Protein AF-A0A957EBL6-F1 (afdb_monomer)

Solvent-accessible surface area (backbone atoms only — not comparable to full-atom values): 10676 Å² total; per-residue (Å²): 132,81,82,76,61,68,64,41,29,32,45,30,58,53,43,54,46,63,52,65,45,58,45,56,48,36,29,73,87,76,75,21,62,24,62,54,92,53,42,40,83,72,55,96,65,28,25,26,40,27,55,9,86,58,98,74,15,38,32,70,51,58,42,74,46,73,69,55,49,26,48,59,79,47,67,94,32,53,53,67,68,71,70,70,54,64,57,46,23,76,84,74,42,86,28,72,67,38,36,51,23,24,50,76,69,76,38,79,64,77,49,77,60,73,76,48,57,74,73,57,44,51,54,54,52,54,68,69,59,51,72,70,60,67,56,59,77,70,71,82,77,86,88,87,81,83,86,75,89,79,83,86,87,85,84,88,84,93,85,90,84,82,83,88,80,89,80,92,81,136

Radius of gyration: 30.58 Å; Cα contacts (8 Å, |Δi|>4): 199; chains: 1; bounding box: 87×38×72 Å

Sequence (170 aa):
MSAEHVCLRCGACCAYYRVSFYWAEADPAVTGTVPLSLTEKLNEFRRVMAGTNGKSPRCVALKGQIGSCVHCTIYEERPSPCREFRVAWEDGLPSPECDKARLAWGLPVLQPYALLPPEQIIEHRLEQVDPVQNLKTRRSQPDDVSIGMVDEPEQSPAEENDAGESAAYS

Structure (mmCIF, N/CA/C/O backbone):
data_AF-A0A957EBL6-F1
#
_entry.id   AF-A0A957EBL6-F1
#
loop_
_atom_site.group_PDB
_atom_site.id
_atom_site.type_symbol
_atom_site.label_atom_id
_atom_site.label_alt_id
_atom_site.label_comp_id
_atom_site.label_asym_id
_atom_site.label_entity_id
_atom_site.label_seq_id
_atom_site.pdbx_PDB_ins_code
_atom_site.Cartn_x
_atom_site.Cartn_y
_atom_site.Cartn_z
_atom_site.occupancy
_atom_site.B_iso_or_equiv
_atom_site.auth_seq_id
_atom_site.auth_comp_id
_atom_site.auth_asym_id
_atom_site.auth_atom_id
_atom_site.pdbx_PDB_model_num
ATOM 1 N N . MET A 1 1 ? 0.011 -20.258 20.291 1.00 38.75 1 MET A N 1
ATOM 2 C CA . MET A 1 1 ? -0.639 -19.890 19.016 1.00 38.75 1 MET A CA 1
ATOM 3 C C . MET A 1 1 ? -0.349 -18.420 18.808 1.00 38.75 1 MET A C 1
ATOM 5 O O . MET A 1 1 ? -0.774 -17.625 19.632 1.00 38.75 1 MET A O 1
ATOM 9 N N . SER A 1 2 ? 0.479 -18.082 17.823 1.00 47.84 2 SER A N 1
ATOM 10 C CA . SER A 1 2 ? 0.845 -16.698 17.509 1.00 47.84 2 SER A CA 1
ATOM 11 C C . SER A 1 2 ? -0.424 -15.920 17.168 1.00 47.84 2 SER A C 1
ATOM 13 O O . SER A 1 2 ? -1.227 -16.403 16.370 1.00 47.84 2 SER A O 1
ATOM 15 N N . ALA A 1 3 ? -0.628 -14.753 17.779 1.00 61.22 3 ALA A N 1
ATOM 16 C CA . ALA A 1 3 ? -1.708 -13.861 17.383 1.00 61.22 3 ALA A CA 1
ATOM 17 C C . ALA A 1 3 ? -1.515 -13.502 15.901 1.00 61.22 3 ALA A C 1
ATOM 19 O O . ALA A 1 3 ? -0.468 -12.988 15.507 1.00 61.22 3 ALA A O 1
ATOM 20 N N . GLU A 1 4 ? -2.487 -13.854 15.062 1.00 71.31 4 GLU A N 1
ATOM 21 C CA . GLU A 1 4 ? -2.449 -13.543 13.637 1.00 71.31 4 GLU A CA 1
ATOM 22 C C . GLU A 1 4 ? -2.417 -12.018 13.453 1.00 71.31 4 GLU A C 1
ATOM 24 O O . GLU A 1 4 ? -3.222 -11.295 14.045 1.00 71.31 4 GLU A O 1
ATOM 29 N N . HIS A 1 5 ? -1.470 -11.519 12.654 1.00 82.12 5 HIS A N 1
ATOM 30 C CA . HIS A 1 5 ? -1.268 -10.084 12.484 1.00 82.12 5 HIS A CA 1
ATOM 31 C C . HIS A 1 5 ? -2.533 -9.411 11.927 1.00 82.12 5 HIS A C 1
ATOM 33 O O . HIS A 1 5 ? -3.117 -9.879 10.948 1.00 82.12 5 HIS A O 1
ATOM 39 N N . VAL A 1 6 ? -2.943 -8.272 12.497 1.00 84.62 6 VAL A N 1
ATOM 40 C CA . VAL A 1 6 ? -4.237 -7.624 12.199 1.00 84.62 6 VAL A CA 1
ATOM 41 C C . VAL A 1 6 ? -4.463 -7.329 10.712 1.00 84.62 6 VAL A C 1
ATOM 43 O O . VAL A 1 6 ? -5.600 -7.309 10.230 1.00 84.62 6 VAL A O 1
ATOM 46 N N . CYS A 1 7 ? -3.384 -7.106 9.958 1.00 87.44 7 CYS A N 1
ATOM 47 C CA . CYS A 1 7 ? -3.463 -6.824 8.529 1.00 87.44 7 CYS A CA 1
ATOM 48 C C . CYS A 1 7 ? -3.971 -8.015 7.710 1.00 87.44 7 CYS A C 1
ATOM 50 O O . CYS A 1 7 ? -4.562 -7.782 6.656 1.00 87.44 7 CYS A O 1
ATOM 52 N N . LEU A 1 8 ? -3.834 -9.247 8.213 1.00 90.25 8 LEU A N 1
ATOM 53 C CA . LEU A 1 8 ? -4.381 -10.462 7.596 1.00 90.25 8 LEU A CA 1
ATOM 54 C C . LEU A 1 8 ? -5.912 -10.536 7.698 1.00 90.25 8 LEU A C 1
ATOM 56 O O . LEU A 1 8 ? -6.547 -11.371 7.060 1.00 90.25 8 LEU A O 1
ATOM 60 N N . ARG A 1 9 ? -6.530 -9.614 8.446 1.00 90.44 9 ARG A N 1
ATOM 61 C CA . ARG A 1 9 ? -7.985 -9.526 8.608 1.00 90.44 9 ARG A CA 1
ATOM 62 C C . ARG A 1 9 ? -8.597 -8.213 8.119 1.00 90.44 9 ARG A C 1
ATOM 64 O O . ARG A 1 9 ? -9.815 -8.082 8.109 1.00 90.44 9 ARG A O 1
ATOM 71 N N . CYS A 1 10 ? -7.793 -7.223 7.710 1.00 94.06 10 CYS A N 1
ATOM 72 C CA . CYS A 1 10 ? -8.311 -5.904 7.319 1.00 94.06 10 CYS A CA 1
ATOM 73 C C . CYS A 1 10 ? -8.238 -5.631 5.810 1.00 94.06 10 CYS A C 1
ATOM 75 O O . CYS A 1 10 ? -9.266 -5.349 5.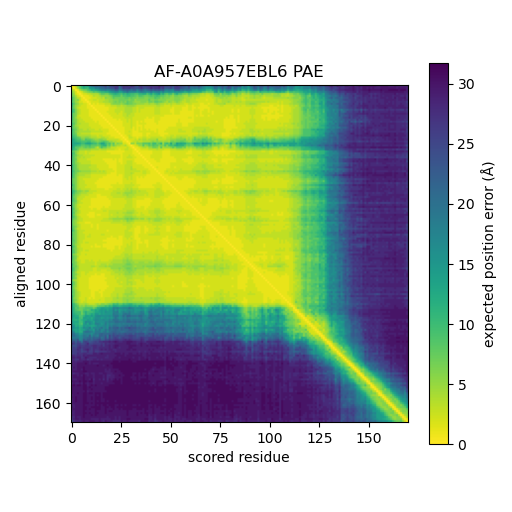207 1.00 94.06 10 CYS A O 1
ATOM 77 N N . GLY A 1 11 ? -7.057 -5.696 5.186 1.00 94.56 11 GLY A N 1
ATOM 78 C CA . GLY A 1 11 ? -6.848 -5.382 3.763 1.00 94.56 11 GLY A CA 1
ATOM 79 C C . GLY A 1 11 ? -7.101 -3.928 3.342 1.00 94.56 11 GLY A C 1
ATOM 80 O O . GLY A 1 11 ? -7.039 -3.630 2.151 1.00 94.56 11 GLY A O 1
ATOM 81 N N . ALA A 1 12 ? -7.372 -3.020 4.284 1.00 97.06 12 ALA A N 1
ATOM 82 C CA . ALA A 1 12 ? -7.880 -1.681 3.988 1.00 97.06 12 ALA A CA 1
ATOM 83 C C . ALA A 1 12 ? -6.896 -0.806 3.195 1.00 97.06 12 ALA A C 1
ATOM 85 O O . ALA A 1 12 ? -7.273 -0.215 2.188 1.00 97.06 12 ALA A O 1
ATOM 86 N N . CYS A 1 13 ? -5.618 -0.757 3.592 1.00 96.69 13 CYS A N 1
ATOM 87 C CA . CYS A 1 13 ? -4.610 0.062 2.906 1.00 96.69 13 CYS A CA 1
ATOM 88 C C . CYS A 1 13 ? -4.412 -0.367 1.441 1.00 96.69 13 CYS A C 1
ATOM 90 O O . CYS A 1 13 ? -4.343 0.482 0.552 1.00 96.69 13 CYS A O 1
ATOM 92 N N . CYS A 1 14 ? -4.431 -1.680 1.178 1.00 96.62 14 CYS A N 1
ATOM 93 C CA . CYS A 1 14 ? -4.318 -2.272 -0.159 1.00 96.62 14 CYS A CA 1
ATOM 94 C C . CYS A 1 14 ? -5.503 -1.937 -1.080 1.00 96.62 14 CYS A C 1
ATOM 96 O O . CYS A 1 14 ? -5.399 -2.111 -2.295 1.00 96.62 14 CYS A O 1
ATOM 98 N N . ALA A 1 15 ? -6.621 -1.483 -0.515 1.00 97.38 15 ALA A N 1
ATOM 99 C CA . ALA A 1 15 ? -7.832 -1.124 -1.240 1.00 97.38 15 ALA A CA 1
ATOM 100 C C . ALA A 1 15 ? -8.232 0.349 -1.054 1.00 97.38 15 ALA A C 1
ATOM 102 O O . ALA A 1 15 ? -9.372 0.735 -1.290 1.00 97.38 15 ALA A O 1
ATOM 103 N N . TYR A 1 16 ? -7.307 1.180 -0.579 1.00 98.12 16 TYR A N 1
ATOM 104 C CA . TYR A 1 16 ? -7.574 2.593 -0.327 1.00 98.12 16 TYR A CA 1
ATOM 105 C C . TYR A 1 16 ? -6.513 3.505 -0.933 1.00 98.12 16 TYR A C 1
ATOM 107 O O . TYR A 1 16 ? -6.841 4.551 -1.489 1.00 98.12 16 TYR A O 1
ATOM 115 N N . TYR A 1 17 ? -5.243 3.105 -0.873 1.00 97.94 17 TYR A N 1
ATOM 116 C CA . TYR A 1 17 ? -4.145 3.922 -1.373 1.00 97.94 17 TYR A CA 1
ATOM 117 C C . TYR A 1 17 ? -3.686 3.495 -2.765 1.00 97.94 17 TYR A C 1
ATOM 119 O O . TYR A 1 17 ? -3.613 2.308 -3.089 1.00 97.94 17 TYR A O 1
ATOM 127 N N . ARG A 1 18 ? -3.290 4.485 -3.571 1.00 98.19 18 ARG A N 1
ATOM 128 C CA . ARG A 1 18 ? -2.460 4.242 -4.750 1.00 98.19 18 ARG A CA 1
ATOM 129 C C . ARG A 1 18 ? -1.049 3.894 -4.296 1.00 98.19 18 ARG A C 1
ATOM 131 O O . ARG A 1 18 ? -0.387 4.722 -3.672 1.00 98.19 18 ARG A O 1
ATOM 138 N N . VAL A 1 19 ? -0.561 2.720 -4.674 1.00 98.25 19 VAL A N 1
ATOM 139 C CA . VAL A 1 19 ? 0.799 2.288 -4.337 1.00 98.25 19 VAL A CA 1
ATOM 140 C C . VAL A 1 19 ? 1.720 2.680 -5.482 1.00 98.25 19 VAL A C 1
ATOM 142 O O . VAL A 1 19 ? 1.855 1.928 -6.440 1.00 98.25 19 VAL A O 1
ATOM 145 N N . SER A 1 20 ? 2.311 3.875 -5.408 1.00 98.00 20 SER A N 1
ATOM 146 C CA . SER A 1 20 ? 3.296 4.367 -6.382 1.00 98.00 20 SER A CA 1
ATOM 147 C C . SER A 1 20 ? 4.710 4.314 -5.822 1.00 98.00 20 SER A C 1
ATOM 149 O O . SER A 1 20 ? 4.939 4.838 -4.734 1.00 98.00 20 SER A O 1
ATOM 151 N N . PHE A 1 21 ? 5.656 3.782 -6.585 1.00 98.19 21 PHE A N 1
ATOM 152 C CA . PHE A 1 21 ? 7.021 3.510 -6.131 1.00 98.19 21 PHE A CA 1
ATOM 153 C C . PHE A 1 21 ? 8.036 3.714 -7.270 1.00 98.19 21 PHE A C 1
ATOM 155 O O . PHE A 1 21 ? 7.637 3.973 -8.416 1.00 98.19 21 PHE A O 1
ATOM 162 N N . TYR A 1 22 ? 9.337 3.691 -6.964 1.00 97.75 22 TYR A N 1
ATOM 163 C CA . TYR A 1 22 ? 10.373 3.949 -7.970 1.00 97.75 22 TYR A CA 1
ATOM 164 C C . TYR A 1 22 ? 10.461 2.786 -8.961 1.00 97.75 22 TYR A C 1
ATOM 166 O O . TYR A 1 22 ? 10.391 1.623 -8.574 1.00 97.75 22 TYR A O 1
ATOM 174 N N . TRP A 1 23 ? 10.601 3.081 -10.255 1.00 97.19 23 TRP A N 1
ATOM 175 C CA . TRP A 1 23 ? 10.514 2.050 -11.295 1.00 97.19 23 TRP A CA 1
ATOM 176 C C . TRP A 1 23 ? 11.526 0.904 -11.119 1.00 97.19 23 TRP A C 1
ATOM 178 O O . TRP A 1 23 ? 11.187 -0.235 -11.439 1.00 97.19 23 TRP A O 1
ATOM 188 N N . ALA A 1 24 ? 12.715 1.190 -10.573 1.00 96.56 24 ALA A N 1
ATOM 189 C CA . ALA A 1 24 ? 13.778 0.202 -10.401 1.00 96.56 24 ALA A CA 1
ATOM 190 C C . ALA A 1 24 ? 13.461 -0.863 -9.338 1.00 96.56 24 ALA A C 1
ATOM 192 O O . ALA A 1 24 ? 14.035 -1.944 -9.382 1.00 96.56 24 ALA A O 1
ATOM 193 N N . GLU A 1 25 ? 12.513 -0.620 -8.423 1.00 97.44 25 GLU A N 1
ATOM 194 C CA . GLU A 1 25 ? 12.081 -1.646 -7.458 1.00 97.44 25 GLU A CA 1
ATOM 195 C C . GLU A 1 25 ? 11.376 -2.830 -8.134 1.00 97.44 25 GLU A C 1
ATOM 197 O O . GLU A 1 25 ? 11.262 -3.897 -7.534 1.00 97.44 25 GLU A O 1
ATOM 202 N N . ALA A 1 26 ? 10.916 -2.647 -9.375 1.00 96.19 26 ALA A N 1
ATOM 203 C CA . ALA A 1 26 ? 10.365 -3.706 -10.208 1.00 96.19 26 ALA A CA 1
ATOM 204 C C . ALA A 1 26 ? 11.296 -4.111 -11.359 1.00 96.19 26 ALA A C 1
ATOM 206 O O . ALA A 1 26 ? 10.892 -4.927 -12.172 1.00 96.19 26 ALA A O 1
ATOM 207 N N . ASP A 1 27 ? 12.498 -3.541 -11.491 1.00 92.94 27 ASP A N 1
ATOM 208 C CA . ASP A 1 27 ? 13.418 -3.920 -12.568 1.00 92.94 27 ASP A CA 1
ATOM 209 C C . ASP A 1 27 ? 14.340 -5.070 -12.125 1.00 92.94 27 ASP A C 1
ATOM 211 O O . ASP A 1 27 ? 15.222 -4.844 -11.284 1.00 92.94 27 ASP A O 1
ATOM 215 N N . PRO A 1 28 ? 14.206 -6.280 -12.707 1.00 85.62 28 PRO A N 1
ATOM 216 C CA . PRO A 1 28 ? 15.088 -7.400 -12.395 1.00 85.62 28 PRO A CA 1
ATOM 217 C C . PRO A 1 28 ? 16.553 -7.146 -12.772 1.00 85.62 28 PRO A C 1
ATOM 219 O O . PRO A 1 28 ? 17.432 -7.815 -12.236 1.00 85.62 28 PRO A O 1
ATOM 222 N N . ALA A 1 29 ? 16.834 -6.209 -13.689 1.00 88.31 29 ALA A N 1
ATOM 223 C CA . ALA A 1 29 ? 18.198 -5.897 -14.118 1.00 88.31 29 ALA A CA 1
ATOM 224 C C . ALA A 1 29 ? 18.990 -5.070 -13.090 1.00 88.31 29 ALA A C 1
ATOM 226 O O . ALA A 1 29 ? 20.218 -5.053 -13.148 1.00 88.31 29 ALA A O 1
ATOM 227 N N . VAL A 1 30 ? 18.308 -4.388 -12.162 1.00 83.25 30 VAL A N 1
ATOM 228 C CA . VAL A 1 30 ? 18.956 -3.622 -11.089 1.00 83.25 30 VAL A CA 1
ATOM 229 C C . VAL A 1 30 ? 19.087 -4.516 -9.860 1.00 83.25 30 VAL A C 1
ATOM 231 O O . VAL A 1 30 ? 20.145 -5.087 -9.636 1.00 83.25 30 VAL A O 1
ATOM 234 N N . THR A 1 31 ? 18.006 -4.657 -9.098 1.00 85.31 31 THR A N 1
ATOM 235 C CA . THR A 1 31 ? 17.823 -5.566 -7.947 1.00 85.31 31 THR A CA 1
ATOM 236 C C . THR A 1 31 ? 16.346 -5.580 -7.517 1.00 85.31 31 THR A C 1
ATOM 238 O O . THR A 1 31 ? 16.015 -5.937 -6.384 1.00 85.31 31 THR A O 1
ATOM 241 N N . GLY A 1 32 ? 15.438 -5.129 -8.392 1.00 90.50 32 GLY A N 1
ATOM 242 C CA . GLY A 1 32 ? 14.024 -5.004 -8.080 1.00 90.50 32 GLY A CA 1
ATOM 243 C C . GLY A 1 32 ? 13.400 -6.362 -7.779 1.00 90.50 32 GLY A C 1
ATOM 244 O O . GLY A 1 32 ? 13.629 -7.329 -8.501 1.00 90.50 32 GLY A O 1
ATOM 245 N N . THR A 1 33 ? 12.610 -6.430 -6.709 1.00 95.44 33 THR A N 1
ATOM 246 C CA . THR A 1 33 ? 11.908 -7.658 -6.299 1.00 95.44 33 THR A CA 1
ATOM 247 C C . THR A 1 33 ? 10.437 -7.642 -6.688 1.00 95.44 33 THR A C 1
ATOM 249 O O . THR A 1 33 ? 9.818 -8.692 -6.776 1.00 95.44 33 THR A O 1
ATOM 252 N N . VAL A 1 34 ? 9.863 -6.469 -6.966 1.00 97.81 34 VAL A N 1
ATOM 253 C CA . VAL A 1 34 ? 8.435 -6.343 -7.261 1.00 97.81 34 VAL A CA 1
ATOM 254 C C . VAL A 1 34 ? 8.140 -6.938 -8.646 1.00 97.81 34 VAL A C 1
ATOM 256 O O . VAL A 1 34 ? 8.694 -6.458 -9.638 1.00 97.81 34 VAL A O 1
ATOM 259 N N . PRO A 1 35 ? 7.227 -7.918 -8.784 1.00 97.31 35 PRO A N 1
ATOM 260 C CA . PRO A 1 35 ? 6.959 -8.527 -10.083 1.00 97.31 35 PRO A CA 1
ATOM 261 C C . PRO A 1 35 ? 6.353 -7.531 -11.078 1.00 97.31 35 PRO A C 1
ATOM 263 O O . PRO A 1 35 ? 5.251 -7.020 -10.861 1.00 97.31 35 PRO A O 1
ATOM 266 N N . LEU A 1 36 ? 7.026 -7.297 -12.213 1.00 96.44 36 LEU A N 1
ATOM 267 C CA . LEU A 1 36 ? 6.567 -6.353 -13.247 1.00 96.44 36 LEU A CA 1
ATOM 268 C C . LEU A 1 36 ? 5.134 -6.612 -13.712 1.00 96.44 36 LEU A C 1
ATOM 270 O O . LEU A 1 36 ? 4.400 -5.655 -13.960 1.00 96.44 36 LEU A O 1
ATOM 274 N N . SER A 1 37 ? 4.735 -7.883 -13.799 1.00 97.06 37 SER A N 1
ATOM 275 C CA . SER A 1 37 ? 3.401 -8.322 -14.227 1.00 97.06 37 SER A CA 1
ATOM 276 C C . SER A 1 37 ? 2.265 -7.828 -13.326 1.00 97.06 37 SER A C 1
ATOM 278 O O . SER A 1 37 ? 1.117 -7.795 -13.761 1.00 97.06 37 SER A O 1
ATOM 280 N N . LEU A 1 38 ? 2.568 -7.414 -12.093 1.00 98.31 38 LEU A N 1
ATOM 281 C CA . LEU A 1 38 ? 1.604 -6.877 -11.130 1.00 98.31 38 LEU A CA 1
ATOM 282 C C . LEU A 1 38 ? 1.644 -5.345 -11.048 1.00 98.31 38 LEU A C 1
ATOM 284 O O . LEU A 1 38 ? 1.095 -4.754 -10.114 1.00 98.31 38 LEU A O 1
ATOM 288 N N . THR A 1 39 ? 2.305 -4.689 -12.003 1.00 98.25 39 THR A N 1
ATOM 289 C CA . THR A 1 39 ? 2.557 -3.246 -11.983 1.00 98.25 39 THR A CA 1
ATOM 290 C C . THR A 1 39 ? 2.173 -2.584 -13.299 1.00 98.25 39 THR A C 1
ATOM 292 O O . THR A 1 39 ? 2.273 -3.177 -14.370 1.00 98.25 39 THR A O 1
ATOM 295 N N . GLU A 1 40 ? 1.830 -1.304 -13.230 1.00 97.88 40 GLU A N 1
ATOM 296 C CA . GLU A 1 40 ? 1.560 -0.451 -14.385 1.00 97.88 40 GLU A CA 1
ATOM 297 C C . GLU A 1 40 ? 2.558 0.716 -14.406 1.00 97.88 40 GLU A C 1
ATOM 299 O O . GLU A 1 40 ? 3.044 1.173 -13.362 1.00 97.88 40 GLU A O 1
ATOM 304 N N . LYS A 1 41 ? 2.885 1.221 -15.601 1.00 97.31 41 LYS A N 1
ATOM 305 C CA . LYS A 1 41 ? 3.709 2.428 -15.740 1.00 97.31 41 LYS A CA 1
ATOM 306 C C . LYS A 1 41 ? 2.874 3.647 -15.344 1.00 97.31 41 LYS A C 1
ATOM 308 O O . LYS A 1 41 ? 1.821 3.874 -15.931 1.00 97.31 41 LYS A O 1
ATOM 313 N N . LEU A 1 42 ? 3.362 4.444 -14.391 1.00 97.38 42 LEU A N 1
ATOM 314 C CA . LEU A 1 42 ? 2.718 5.707 -14.014 1.00 97.38 42 LEU A CA 1
ATOM 315 C C . LEU A 1 42 ? 3.316 6.880 -14.795 1.00 97.38 42 LEU A C 1
ATOM 317 O O . LEU A 1 42 ? 2.587 7.689 -15.358 1.00 97.38 42 LEU A O 1
ATOM 321 N N . ASN A 1 43 ? 4.645 6.976 -14.817 1.00 96.94 43 ASN A N 1
ATOM 322 C CA . ASN A 1 43 ? 5.394 7.960 -15.597 1.00 96.94 43 ASN A CA 1
ATOM 323 C C . ASN A 1 43 ? 6.813 7.431 -15.877 1.00 96.94 43 ASN A C 1
ATOM 325 O O . ASN A 1 43 ? 7.049 6.227 -15.800 1.00 96.94 43 ASN A O 1
ATOM 329 N N . GLU A 1 44 ? 7.741 8.307 -16.260 1.00 96.38 44 GLU A N 1
ATOM 330 C CA . GLU A 1 44 ? 9.131 7.940 -16.556 1.00 96.38 44 GLU A CA 1
ATOM 331 C C . GLU A 1 44 ? 9.878 7.365 -15.346 1.00 96.38 44 GLU A C 1
ATOM 333 O O . GLU A 1 44 ? 10.617 6.398 -15.492 1.00 96.38 44 GLU A O 1
ATOM 338 N N . PHE A 1 45 ? 9.628 7.888 -14.144 1.00 96.94 45 PHE A N 1
ATOM 339 C CA . PHE A 1 45 ? 10.392 7.541 -12.941 1.00 96.94 45 PHE A CA 1
ATOM 340 C C . PHE A 1 45 ? 9.621 6.673 -11.943 1.00 96.94 45 PHE A C 1
ATOM 342 O O . PHE A 1 45 ? 10.183 6.230 -10.940 1.00 96.94 45 PHE A O 1
ATOM 349 N N . ARG A 1 46 ? 8.326 6.439 -12.163 1.00 97.94 46 ARG A N 1
ATOM 350 C CA . ARG A 1 46 ? 7.470 5.728 -11.211 1.00 97.94 46 ARG A CA 1
ATOM 351 C C . ARG A 1 46 ? 6.615 4.663 -11.871 1.00 97.94 46 ARG A C 1
ATOM 353 O O . ARG A 1 46 ? 6.074 4.839 -12.967 1.00 97.94 46 ARG A O 1
ATOM 360 N N . ARG A 1 47 ? 6.416 3.591 -11.114 1.00 98.12 47 ARG A N 1
ATOM 361 C CA . ARG A 1 47 ? 5.408 2.563 -11.368 1.00 98.12 47 ARG A CA 1
ATOM 362 C C . ARG A 1 47 ? 4.368 2.580 -10.261 1.00 98.12 47 ARG A C 1
ATOM 364 O O . ARG A 1 47 ? 4.557 3.211 -9.218 1.00 98.12 47 ARG A O 1
ATOM 371 N N . VAL A 1 48 ? 3.255 1.912 -10.517 1.00 98.56 48 VAL A N 1
ATOM 372 C CA . VAL A 1 48 ? 2.192 1.690 -9.538 1.00 98.56 48 VAL A CA 1
ATOM 373 C C . VAL A 1 48 ? 1.821 0.220 -9.491 1.00 98.56 48 VAL A C 1
ATOM 375 O O . VAL A 1 48 ? 1.901 -0.462 -10.510 1.00 98.56 48 VAL A O 1
ATOM 378 N N . MET A 1 49 ? 1.388 -0.271 -8.330 1.00 98.56 49 MET A N 1
ATOM 379 C CA . MET A 1 49 ? 0.750 -1.587 -8.273 1.00 98.56 49 MET A CA 1
ATOM 380 C C . MET A 1 49 ? -0.550 -1.546 -9.073 1.00 98.56 49 MET A C 1
ATOM 382 O O . MET A 1 49 ? -1.366 -0.631 -8.890 1.00 98.56 49 MET A O 1
ATOM 386 N N . ALA A 1 50 ? -0.738 -2.537 -9.940 1.00 98.56 50 ALA A N 1
ATOM 387 C CA . ALA A 1 50 ? -1.901 -2.614 -10.807 1.00 98.56 50 ALA A CA 1
ATOM 388 C C . ALA A 1 50 ? -3.203 -2.638 -9.990 1.00 98.56 50 ALA A C 1
ATOM 390 O O . ALA A 1 50 ? -3.258 -3.188 -8.880 1.00 98.56 50 ALA A O 1
ATOM 391 N N . GLY A 1 51 ? -4.236 -1.984 -10.519 1.00 98.06 51 GLY A N 1
ATOM 392 C CA . GLY A 1 51 ? -5.532 -1.812 -9.847 1.00 98.06 51 GLY A CA 1
ATOM 393 C C . GLY A 1 51 ? -5.573 -0.731 -8.756 1.00 98.06 51 GLY A C 1
ATOM 394 O O . GLY A 1 51 ? -6.652 -0.389 -8.273 1.00 98.06 51 GLY A O 1
ATOM 395 N N . THR A 1 52 ? -4.438 -0.131 -8.376 1.00 98.38 52 THR A N 1
ATOM 396 C CA . THR A 1 52 ? -4.422 0.963 -7.380 1.00 98.38 52 THR A CA 1
ATOM 397 C C . THR A 1 52 ? -4.502 2.366 -7.997 1.00 98.38 52 THR A C 1
ATOM 399 O O . THR A 1 52 ? -4.689 3.350 -7.283 1.00 98.38 52 THR A O 1
ATOM 402 N N . ASN A 1 53 ? -4.383 2.480 -9.323 1.00 97.62 53 ASN A N 1
ATOM 403 C CA . ASN A 1 53 ? -4.348 3.748 -10.054 1.00 97.62 53 ASN A CA 1
ATOM 404 C C . ASN A 1 53 ? -5.740 4.190 -10.542 1.00 97.62 53 ASN A C 1
ATOM 406 O O . ASN A 1 53 ? -5.983 4.328 -11.738 1.00 97.62 53 ASN A O 1
ATOM 410 N N . GLY A 1 54 ? -6.675 4.394 -9.614 1.00 95.88 54 GLY A N 1
ATOM 411 C CA . GLY A 1 54 ? -8.047 4.780 -9.947 1.00 95.88 54 GLY A CA 1
ATOM 412 C C . GLY A 1 54 ? -8.813 5.381 -8.771 1.00 95.88 54 GLY A C 1
ATOM 413 O O . GLY A 1 54 ? -8.279 5.520 -7.674 1.00 95.88 54 GLY A O 1
ATOM 414 N N . LYS A 1 55 ? -10.086 5.732 -9.001 1.00 95.88 55 LYS A N 1
ATOM 415 C CA . LYS A 1 55 ? -10.977 6.298 -7.966 1.00 95.88 55 LYS A CA 1
ATOM 416 C C . LYS A 1 55 ? -11.372 5.290 -6.882 1.00 95.88 55 LYS A C 1
ATOM 418 O O . LYS A 1 55 ? -11.732 5.696 -5.784 1.00 95.88 55 LYS A O 1
ATOM 423 N N . SER A 1 56 ? -11.287 3.997 -7.188 1.00 96.31 56 SER A N 1
ATOM 424 C CA . SER A 1 56 ? -11.578 2.897 -6.264 1.00 96.31 56 SER A CA 1
ATOM 425 C C . SER A 1 56 ? -10.400 1.918 -6.259 1.00 96.31 56 SER A C 1
ATOM 427 O O . SER A 1 56 ? -10.459 0.899 -6.947 1.00 96.31 56 SER A O 1
ATOM 429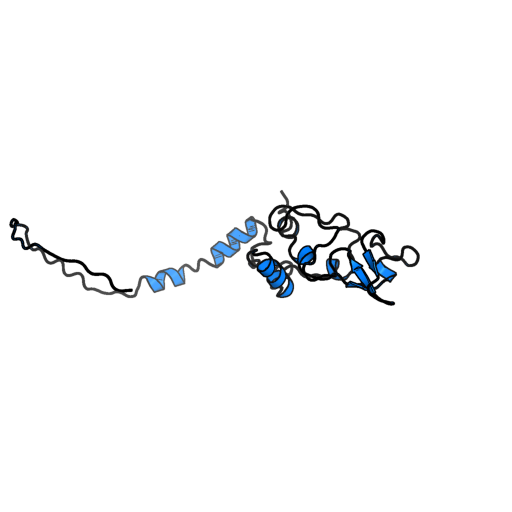 N N . PRO A 1 57 ? -9.293 2.249 -5.567 1.00 97.81 57 PRO A N 1
ATOM 430 C CA . PRO A 1 57 ? -8.091 1.425 -5.566 1.00 97.81 57 PRO A CA 1
ATOM 431 C C . PRO A 1 57 ? -8.360 0.015 -5.041 1.00 97.81 57 PRO A C 1
ATOM 433 O O . PRO A 1 57 ? -8.985 -0.165 -4.001 1.00 97.81 57 PRO A O 1
ATOM 436 N N . ARG A 1 58 ? -7.831 -0.998 -5.723 1.00 98.00 58 ARG A N 1
ATOM 437 C CA . ARG A 1 58 ? -7.716 -2.358 -5.192 1.00 98.00 58 ARG A CA 1
ATOM 438 C C . ARG A 1 58 ? -6.487 -3.023 -5.788 1.00 98.00 58 ARG A C 1
ATOM 440 O O . ARG A 1 58 ? -6.464 -3.346 -6.970 1.00 98.00 58 ARG A O 1
ATOM 447 N N . CYS A 1 59 ? -5.465 -3.220 -4.961 1.00 98.44 59 CYS A N 1
ATOM 448 C CA . CYS A 1 59 ? -4.214 -3.833 -5.388 1.00 98.44 59 CYS A CA 1
ATOM 449 C C . CYS A 1 59 ? -4.449 -5.243 -5.939 1.00 98.44 59 CYS A C 1
ATOM 451 O O . CYS A 1 59 ? -5.069 -6.075 -5.275 1.00 98.44 59 CYS A O 1
ATOM 453 N N . VAL A 1 60 ? -3.898 -5.529 -7.120 1.00 98.50 60 VAL A N 1
ATOM 454 C CA . VAL A 1 60 ? -3.985 -6.848 -7.769 1.00 98.50 60 VAL A CA 1
ATOM 455 C C . VAL A 1 60 ? -3.428 -7.990 -6.902 1.00 98.50 60 VAL A C 1
ATOM 457 O O . VAL A 1 60 ? -3.899 -9.124 -6.987 1.00 98.50 60 VAL A O 1
ATOM 460 N N . ALA A 1 61 ? -2.454 -7.687 -6.037 1.00 98.06 61 ALA A N 1
ATOM 461 C CA . ALA A 1 61 ? -1.828 -8.653 -5.138 1.00 98.06 61 ALA A CA 1
ATOM 462 C C . ALA A 1 61 ? -2.654 -8.957 -3.876 1.00 98.06 61 ALA A C 1
ATOM 464 O O . ALA A 1 61 ? -2.313 -9.876 -3.130 1.00 98.06 61 ALA A O 1
ATOM 465 N N . LEU A 1 62 ? -3.724 -8.198 -3.609 1.00 97.81 62 LEU A N 1
ATOM 466 C CA . LEU A 1 62 ? -4.607 -8.446 -2.473 1.00 97.81 62 LEU A CA 1
ATOM 467 C C . LEU A 1 62 ? -5.554 -9.608 -2.796 1.00 97.81 62 LEU A C 1
ATOM 469 O O . LEU A 1 62 ? -6.422 -9.501 -3.669 1.00 97.81 62 LEU A O 1
ATOM 473 N N . LYS A 1 63 ? -5.435 -10.702 -2.045 1.00 97.81 63 LYS A N 1
ATOM 474 C CA . LYS A 1 63 ? -6.379 -11.824 -2.078 1.00 97.81 63 LYS A CA 1
ATOM 475 C C . LYS A 1 63 ? -7.250 -11.825 -0.836 1.00 97.81 63 LYS A C 1
ATOM 477 O O . LYS A 1 63 ? -6.818 -11.389 0.225 1.00 97.81 63 LYS A O 1
ATOM 482 N N . GLY A 1 64 ? -8.474 -12.319 -0.996 1.00 95.94 64 GLY A N 1
ATOM 483 C CA . GLY A 1 64 ? -9.472 -12.391 0.064 1.00 95.94 64 GLY A CA 1
ATOM 484 C C . GLY A 1 64 ? -1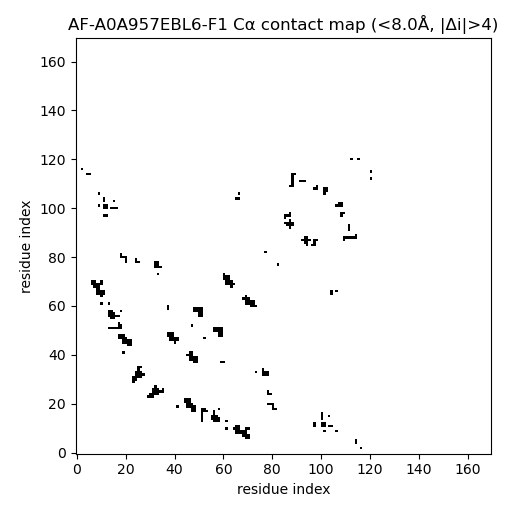0.403 -11.179 0.144 1.00 95.94 64 GLY A C 1
ATOM 485 O O . GLY A 1 64 ? -10.469 -10.334 -0.762 1.00 95.94 64 GLY A O 1
ATOM 486 N N . GLN A 1 65 ? -11.151 -11.123 1.243 1.00 96.25 65 GLN A N 1
ATOM 487 C CA . GLN A 1 65 ? -12.218 -10.157 1.481 1.00 96.25 65 GLN A CA 1
ATOM 488 C C . GLN A 1 65 ? -11.813 -9.160 2.569 1.00 96.25 65 GLN A C 1
ATOM 490 O O . GLN A 1 65 ? -11.464 -9.541 3.684 1.00 96.25 65 GLN A O 1
ATOM 495 N N . ILE A 1 66 ? -11.896 -7.870 2.235 1.00 96.25 66 ILE A N 1
ATOM 496 C CA . ILE A 1 66 ? -11.597 -6.758 3.148 1.00 96.25 66 ILE A CA 1
ATOM 497 C C . ILE A 1 66 ? -12.463 -6.888 4.405 1.00 96.25 66 ILE A C 1
ATOM 499 O O . ILE A 1 66 ? -13.656 -7.168 4.310 1.00 96.25 66 ILE A O 1
ATOM 503 N N . GLY A 1 67 ? -11.847 -6.704 5.572 1.00 93.94 67 GLY A N 1
ATOM 504 C CA . GLY A 1 67 ? -12.507 -6.842 6.873 1.00 93.94 67 GLY A CA 1
ATOM 505 C C . GLY A 1 67 ? -12.752 -8.279 7.348 1.00 93.94 67 GLY A C 1
ATOM 506 O O . GLY A 1 67 ? -13.320 -8.459 8.421 1.00 93.94 67 GLY A O 1
ATOM 507 N N . SER A 1 68 ? -12.349 -9.292 6.575 1.00 93.12 68 SER A N 1
ATOM 508 C CA . SER A 1 68 ? -12.526 -10.705 6.921 1.00 93.12 68 SER A CA 1
ATOM 509 C C . SER A 1 68 ? -11.182 -11.434 6.988 1.00 93.12 68 SER A C 1
ATOM 511 O O . SER A 1 68 ? -10.540 -11.429 8.037 1.00 93.12 68 SER A O 1
ATOM 513 N N . CYS A 1 69 ? -10.744 -12.025 5.877 1.00 94.00 69 CYS A N 1
ATOM 514 C CA . CYS A 1 69 ? -9.467 -12.713 5.728 1.00 94.00 69 CYS A CA 1
ATOM 515 C C . CYS A 1 69 ? -8.843 -12.266 4.411 1.00 94.00 69 CYS A C 1
ATOM 517 O O . CYS A 1 69 ? -9.471 -12.364 3.349 1.00 94.00 69 CYS A O 1
ATOM 519 N N . VAL A 1 70 ? -7.615 -11.768 4.482 1.00 95.94 70 VAL A N 1
ATOM 520 C CA . VAL A 1 70 ? -6.850 -11.295 3.335 1.00 95.94 70 VAL A CA 1
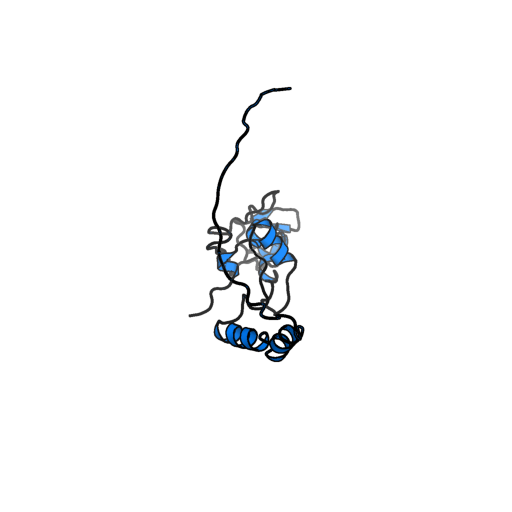ATOM 521 C C . VAL A 1 70 ? -5.385 -11.682 3.452 1.00 95.94 70 VAL A C 1
ATOM 523 O O . VAL A 1 70 ? -4.857 -11.860 4.544 1.00 95.94 70 VAL A O 1
ATOM 526 N N . HIS A 1 71 ? -4.694 -11.719 2.321 1.00 95.75 71 HIS A N 1
ATOM 527 C CA . HIS A 1 71 ? -3.238 -11.734 2.308 1.00 95.75 71 HIS A CA 1
ATOM 528 C C . HIS A 1 71 ? -2.701 -11.057 1.044 1.00 95.75 71 HIS A C 1
ATOM 530 O O . HIS A 1 71 ? -3.409 -10.898 0.045 1.00 95.75 71 HIS A O 1
ATOM 536 N N . CYS A 1 72 ? -1.433 -10.656 1.094 1.00 96.38 72 CYS A N 1
ATOM 537 C CA . CYS A 1 72 ? -0.697 -10.224 -0.088 1.00 96.38 72 CYS A CA 1
ATOM 538 C C . CYS A 1 72 ? -0.061 -11.452 -0.750 1.00 96.38 72 CYS A C 1
ATOM 540 O O . CYS A 1 72 ? 0.577 -12.251 -0.065 1.00 96.38 72 CYS A O 1
ATOM 542 N N . THR A 1 73 ? -0.201 -11.613 -2.065 1.00 97.44 73 THR A N 1
ATOM 543 C CA . THR A 1 73 ? 0.448 -12.718 -2.800 1.00 97.44 73 THR A CA 1
ATOM 544 C C . THR A 1 73 ? 1.945 -12.515 -3.008 1.00 97.44 73 THR A C 1
ATOM 546 O O . THR A 1 73 ? 2.622 -13.461 -3.378 1.00 97.44 73 THR A O 1
ATOM 549 N N . ILE A 1 74 ? 2.445 -11.298 -2.780 1.00 97.06 74 ILE A N 1
ATOM 550 C CA . ILE A 1 74 ? 3.851 -10.906 -2.965 1.00 97.06 74 ILE A CA 1
ATOM 551 C C . ILE A 1 74 ? 4.422 -10.270 -1.690 1.00 97.06 74 ILE A C 1
ATOM 553 O O . ILE A 1 74 ? 5.118 -9.262 -1.746 1.00 97.06 74 ILE A O 1
ATOM 557 N N . TYR A 1 75 ? 4.057 -10.781 -0.508 1.00 94.38 75 TYR A N 1
ATOM 558 C CA . TYR A 1 75 ? 4.396 -10.141 0.774 1.00 94.38 75 TYR A CA 1
ATOM 559 C C . TYR A 1 75 ? 5.906 -9.883 0.951 1.00 94.38 75 TYR A C 1
ATOM 561 O O . TYR A 1 75 ? 6.294 -8.801 1.402 1.00 94.38 75 TYR A O 1
ATOM 569 N N . GLU A 1 76 ? 6.741 -10.834 0.526 1.00 95.38 76 GLU A N 1
ATOM 570 C CA . GLU A 1 76 ? 8.208 -10.741 0.580 1.00 95.38 76 GLU A CA 1
ATOM 571 C C . GLU A 1 76 ? 8.820 -9.893 -0.535 1.00 95.38 76 GLU A C 1
ATOM 573 O O . GLU A 1 76 ? 9.978 -9.503 -0.442 1.00 95.38 76 GLU A O 1
ATOM 578 N N . GLU A 1 77 ? 8.045 -9.559 -1.562 1.00 96.81 77 GLU A N 1
ATOM 579 C CA . GLU A 1 77 ? 8.451 -8.805 -2.756 1.00 96.81 77 GLU A CA 1
ATOM 580 C C . GLU A 1 77 ? 7.726 -7.449 -2.819 1.00 96.81 77 GLU A C 1
ATOM 582 O O . GLU A 1 77 ? 7.591 -6.825 -3.870 1.00 96.81 77 GLU A O 1
ATOM 587 N N . ARG A 1 78 ? 7.195 -6.984 -1.679 1.00 96.94 78 ARG A N 1
ATOM 588 C CA . ARG A 1 78 ? 6.448 -5.726 -1.595 1.00 96.94 78 ARG A CA 1
ATOM 589 C C . ARG A 1 78 ? 7.322 -4.529 -1.990 1.00 96.94 78 ARG A C 1
ATOM 591 O O . ARG A 1 78 ? 8.481 -4.474 -1.565 1.00 96.94 78 ARG A O 1
ATOM 598 N N . PRO A 1 79 ? 6.748 -3.530 -2.690 1.00 97.56 79 PRO A N 1
ATOM 599 C CA . PRO A 1 79 ? 7.427 -2.262 -2.928 1.00 97.56 79 PRO A CA 1
ATOM 600 C C . PRO A 1 79 ? 7.603 -1.487 -1.616 1.00 97.56 79 PRO A C 1
ATOM 602 O O . PRO A 1 79 ? 6.856 -1.701 -0.650 1.00 97.56 79 PRO A O 1
ATOM 605 N N . SER A 1 80 ? 8.541 -0.543 -1.611 1.00 97.25 80 SER A N 1
ATOM 606 C CA . SER A 1 80 ? 8.887 0.318 -0.475 1.00 97.25 80 SER A CA 1
ATOM 607 C C . SER A 1 80 ? 7.671 0.935 0.231 1.00 97.25 80 SER A C 1
ATOM 609 O O . SER A 1 80 ? 7.558 0.731 1.443 1.00 97.25 80 SER A O 1
ATOM 611 N N . PRO A 1 81 ? 6.647 1.513 -0.445 1.00 97.25 81 PRO A N 1
ATOM 612 C CA . PRO A 1 81 ? 5.529 2.137 0.262 1.00 97.25 81 PRO A CA 1
ATOM 613 C C . PRO A 1 81 ? 4.680 1.128 1.038 1.00 97.25 81 PRO A C 1
ATOM 615 O O . PRO A 1 81 ? 4.016 1.496 1.997 1.00 97.25 81 PRO A O 1
ATOM 618 N N . CYS A 1 82 ? 4.674 -0.144 0.625 1.00 96.56 82 CYS A N 1
ATOM 619 C CA . CYS A 1 82 ? 3.960 -1.209 1.325 1.00 96.56 82 CYS A CA 1
ATOM 620 C C . CYS A 1 82 ? 4.763 -1.797 2.492 1.00 96.56 82 CYS A C 1
ATOM 622 O O . CYS A 1 82 ? 4.157 -2.413 3.369 1.00 96.56 82 CYS A O 1
ATOM 624 N N . ARG A 1 83 ? 6.098 -1.689 2.479 1.00 95.12 83 ARG A N 1
ATOM 625 C CA . ARG A 1 83 ? 6.968 -2.127 3.586 1.00 95.12 83 ARG A CA 1
ATOM 626 C C . ARG A 1 83 ? 7.060 -1.074 4.679 1.00 95.12 83 ARG A C 1
ATOM 628 O O . ARG A 1 83 ? 7.066 -1.421 5.848 1.00 95.12 83 ARG A O 1
ATOM 635 N N . GLU A 1 84 ? 7.108 0.188 4.275 1.00 95.44 84 GLU A N 1
ATOM 636 C CA . GLU A 1 84 ? 7.252 1.348 5.158 1.00 95.44 84 GLU A CA 1
ATOM 637 C C . GLU A 1 84 ? 5.911 1.827 5.733 1.00 95.44 84 GLU A C 1
ATOM 639 O O . GLU A 1 84 ? 5.877 2.717 6.582 1.00 95.44 84 GLU A O 1
ATOM 644 N N . PHE A 1 85 ? 4.790 1.260 5.273 1.00 95.31 85 PHE A N 1
ATOM 645 C CA . PHE A 1 85 ? 3.470 1.620 5.775 1.00 95.31 85 PHE A CA 1
ATOM 646 C C . PHE A 1 85 ? 3.336 1.240 7.251 1.00 95.31 85 PHE A C 1
ATOM 648 O O . PHE A 1 85 ? 3.270 0.057 7.586 1.00 95.31 85 PHE A O 1
ATOM 655 N N . ARG A 1 86 ? 3.235 2.245 8.123 1.00 94.19 86 ARG A N 1
ATOM 656 C CA . ARG A 1 86 ? 3.054 2.040 9.562 1.00 94.19 86 ARG A CA 1
ATOM 657 C C . ARG A 1 86 ? 1.649 1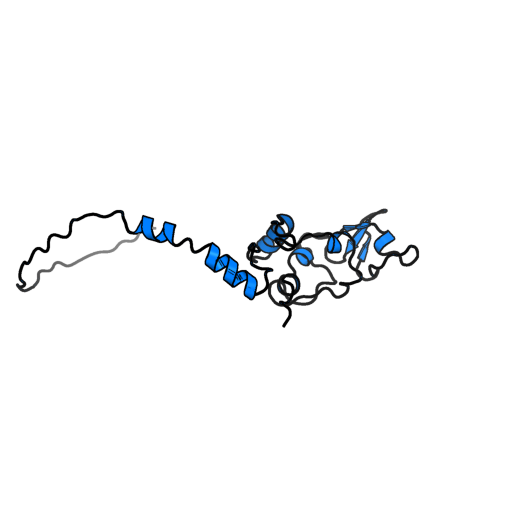.541 9.875 1.00 94.19 86 ARG A C 1
ATOM 659 O O . ARG A 1 86 ? 0.648 2.148 9.488 1.00 94.19 86 ARG A O 1
ATOM 666 N N . VAL A 1 87 ? 1.572 0.440 10.611 1.00 93.12 87 VAL A N 1
ATOM 667 C CA . VAL A 1 87 ? 0.315 -0.067 11.158 1.00 93.12 87 VAL A CA 1
ATOM 668 C C . VAL A 1 87 ? 0.052 0.641 12.484 1.00 93.12 87 VAL A C 1
ATOM 670 O O . VAL A 1 87 ? 0.945 0.761 13.318 1.00 93.12 87 VAL A O 1
ATOM 673 N N . ALA A 1 88 ? -1.172 1.138 12.685 1.00 93.31 88 ALA A N 1
ATOM 674 C CA . ALA A 1 88 ? -1.521 1.805 13.935 1.00 93.31 88 ALA A CA 1
ATOM 675 C C . ALA A 1 88 ? -1.290 0.867 15.129 1.00 93.31 88 ALA A C 1
ATOM 677 O O . ALA A 1 88 ? -1.792 -0.258 15.141 1.00 93.31 88 ALA A O 1
ATOM 678 N N . TRP A 1 89 ? -0.569 1.377 16.125 1.00 90.69 89 TRP A N 1
ATOM 679 C CA . TRP A 1 89 ? -0.193 0.736 17.384 1.00 90.69 89 TRP A CA 1
ATOM 680 C C . TRP A 1 89 ? 0.820 -0.409 17.284 1.00 90.69 89 TRP A C 1
ATOM 682 O O . TRP A 1 89 ? 1.131 -1.006 18.309 1.00 90.69 89 TRP A O 1
ATOM 692 N N . GLU A 1 90 ? 1.376 -0.707 16.103 1.00 88.25 90 GLU A N 1
ATOM 693 C CA . GLU A 1 90 ? 2.414 -1.748 15.957 1.00 88.25 90 GLU A CA 1
ATOM 694 C C . GLU A 1 90 ? 3.707 -1.354 16.682 1.00 88.25 90 GLU A C 1
ATOM 696 O O . GLU A 1 90 ? 4.348 -2.179 17.325 1.00 88.25 90 GLU A O 1
ATOM 701 N N . ASP A 1 91 ? 4.035 -0.065 16.647 1.00 87.56 91 ASP A N 1
ATOM 702 C CA . ASP A 1 91 ? 5.128 0.567 17.386 1.00 87.56 91 ASP A CA 1
ATOM 703 C C . ASP A 1 91 ? 4.641 1.290 18.659 1.00 87.56 91 ASP A C 1
ATOM 705 O O . ASP A 1 91 ? 5.343 2.137 19.210 1.00 87.56 91 ASP A O 1
ATOM 709 N N . GLY A 1 92 ? 3.422 0.987 19.121 1.00 88.00 92 GLY A N 1
ATOM 710 C CA . GLY A 1 92 ? 2.796 1.647 20.271 1.00 88.00 92 GLY A CA 1
ATOM 711 C C . GLY A 1 92 ? 2.263 3.058 19.993 1.00 88.00 92 GLY A C 1
ATOM 712 O O . GLY A 1 92 ? 1.807 3.725 20.923 1.00 88.00 92 GLY A O 1
ATOM 713 N N . LEU A 1 93 ? 2.275 3.521 18.738 1.00 90.44 93 LEU A N 1
ATOM 714 C CA . LEU A 1 93 ? 1.773 4.840 18.346 1.00 90.44 93 LEU A CA 1
ATOM 715 C C . LEU A 1 93 ? 0.607 4.731 17.352 1.00 90.44 93 LEU A C 1
ATOM 717 O O . LEU A 1 93 ? 0.596 3.836 16.506 1.00 90.44 93 LEU A O 1
ATOM 721 N N . PRO A 1 94 ? -0.359 5.665 17.364 1.00 92.25 94 PRO A N 1
ATOM 722 C CA . PRO A 1 94 ? -1.403 5.695 16.345 1.00 92.25 94 PRO A CA 1
ATOM 723 C C . PRO A 1 94 ? -0.814 5.970 14.948 1.00 92.25 94 PRO A C 1
ATOM 725 O O . PRO A 1 94 ? 0.228 6.618 14.803 1.00 92.25 94 PRO A O 1
ATOM 728 N N . SER A 1 95 ? -1.518 5.516 13.907 1.00 95.81 95 SER A N 1
ATOM 729 C CA . SER A 1 95 ? -1.234 5.872 12.510 1.00 95.81 95 SER A CA 1
ATOM 730 C C . SER A 1 95 ? -2.499 6.438 11.857 1.00 95.81 95 SER A C 1
ATOM 732 O O . SER A 1 95 ? -3.413 5.670 11.533 1.00 95.81 95 SER A O 1
ATOM 734 N N . PRO A 1 96 ? -2.553 7.763 11.613 1.00 96.88 96 PRO A N 1
ATOM 735 C CA . PRO A 1 96 ? -3.676 8.401 10.929 1.00 96.88 96 PRO A CA 1
ATOM 736 C C . PRO A 1 96 ? -3.949 7.820 9.536 1.00 96.88 96 PRO A C 1
ATOM 738 O O . PRO A 1 96 ? -5.097 7.774 9.095 1.00 96.88 96 PRO A O 1
ATOM 741 N N . GLU A 1 97 ? -2.916 7.359 8.830 1.00 97.19 97 GLU A N 1
ATOM 742 C CA . GLU A 1 97 ? -3.031 6.740 7.509 1.00 97.19 97 GLU A CA 1
ATOM 743 C C . GLU A 1 97 ? -3.703 5.367 7.592 1.00 97.19 97 GLU A C 1
ATOM 745 O O . GLU A 1 97 ? -4.597 5.048 6.801 1.00 97.19 97 GLU A O 1
ATOM 750 N N . CYS A 1 98 ? -3.310 4.556 8.576 1.00 97.12 98 CYS A N 1
ATOM 751 C CA . CYS A 1 98 ? -3.960 3.279 8.840 1.00 97.12 98 CYS A CA 1
ATOM 752 C C . CYS A 1 98 ? -5.438 3.494 9.198 1.00 97.12 98 CYS A C 1
ATOM 754 O O . CYS A 1 98 ? -6.318 2.879 8.588 1.00 97.12 98 CYS A O 1
ATOM 756 N N . ASP A 1 99 ? -5.719 4.421 10.116 1.00 96.81 99 ASP A N 1
ATOM 757 C CA . ASP A 1 99 ? -7.075 4.729 10.572 1.00 96.81 99 ASP A CA 1
ATOM 758 C C . ASP A 1 99 ? -7.954 5.247 9.435 1.00 96.81 99 ASP A C 1
ATOM 760 O O . ASP A 1 99 ? -9.072 4.766 9.243 1.00 96.81 99 ASP A O 1
ATOM 764 N N . LYS A 1 100 ? -7.429 6.152 8.604 1.00 97.81 100 LYS A N 1
ATOM 765 C CA . LYS A 1 100 ? -8.130 6.677 7.429 1.00 97.81 100 LYS A CA 1
ATOM 766 C C . LYS A 1 100 ? -8.532 5.568 6.457 1.00 97.81 100 LYS A C 1
ATOM 768 O O . LYS A 1 100 ? -9.677 5.545 6.005 1.00 97.81 100 LYS A O 1
ATOM 773 N N . ALA A 1 101 ? -7.625 4.639 6.153 1.00 97.62 101 ALA A N 1
ATOM 774 C CA . ALA A 1 101 ? -7.938 3.516 5.273 1.00 97.62 101 ALA A CA 1
ATOM 775 C C . ALA A 1 101 ? -8.996 2.588 5.884 1.00 97.62 101 ALA A C 1
ATOM 777 O O . ALA A 1 101 ? -9.907 2.149 5.182 1.00 97.62 101 ALA A O 1
ATOM 778 N N . ARG A 1 102 ? -8.895 2.298 7.187 1.00 97.12 102 ARG A N 1
ATOM 779 C CA . ARG A 1 102 ? -9.861 1.451 7.902 1.00 97.12 102 ARG A CA 1
ATOM 780 C C . ARG A 1 102 ? -11.254 2.075 7.898 1.00 97.12 102 ARG A C 1
ATOM 782 O O . ARG A 1 102 ? -12.201 1.414 7.479 1.00 97.12 102 ARG A O 1
ATOM 789 N N . LEU A 1 103 ? -11.356 3.351 8.261 1.00 97.62 103 LEU A N 1
ATOM 790 C CA . LEU A 1 103 ? -12.615 4.095 8.282 1.00 97.62 103 LEU A CA 1
ATOM 791 C C . LEU A 1 103 ? -13.266 4.170 6.897 1.00 97.62 103 LEU A C 1
ATOM 793 O O . LEU A 1 103 ? -14.475 3.990 6.782 1.00 97.62 103 LEU A O 1
ATOM 797 N N . ALA A 1 104 ? -12.476 4.355 5.836 1.00 97.12 104 ALA A N 1
ATOM 798 C CA . ALA A 1 104 ? -12.988 4.370 4.465 1.00 97.12 104 ALA A CA 1
ATOM 799 C C . ALA A 1 104 ? -13.642 3.044 4.034 1.00 97.12 104 ALA A C 1
ATOM 801 O O . ALA A 1 104 ? -14.498 3.042 3.153 1.00 97.12 104 ALA A O 1
ATOM 802 N N . TRP A 1 105 ? -13.262 1.934 4.668 1.00 96.06 105 TRP A N 1
ATOM 803 C CA . TRP A 1 105 ? -13.840 0.606 4.452 1.00 96.06 105 TRP A CA 1
ATOM 804 C C . TRP A 1 105 ? -14.823 0.185 5.554 1.00 96.06 105 TRP A C 1
ATOM 806 O O . TRP A 1 105 ? -15.189 -0.986 5.631 1.00 96.06 105 TRP A O 1
ATOM 816 N N . GLY A 1 106 ? -15.250 1.117 6.415 1.00 96.12 106 GLY A N 1
ATOM 817 C CA . GLY A 1 106 ? -16.184 0.840 7.511 1.00 96.12 106 GLY A CA 1
ATOM 818 C C . GLY A 1 106 ? -15.599 -0.037 8.622 1.00 96.12 106 GLY A C 1
ATOM 819 O O . GLY A 1 106 ? -16.344 -0.622 9.404 1.00 96.12 106 GLY A O 1
ATOM 820 N N . LEU A 1 107 ? -14.272 -0.155 8.695 1.00 95.12 107 LEU A N 1
ATOM 821 C CA . LEU A 1 107 ? -13.587 -0.914 9.736 1.00 95.12 107 LEU A CA 1
ATOM 822 C C . LEU A 1 107 ? -13.298 -0.012 10.943 1.00 95.12 107 LEU A C 1
ATOM 824 O O . LEU A 1 107 ? -12.900 1.142 10.761 1.00 95.12 107 LEU A O 1
ATOM 828 N N . PRO A 1 108 ? -13.419 -0.530 12.179 1.00 93.88 108 PRO A N 1
ATOM 829 C CA . PRO A 1 108 ? -13.086 0.239 13.374 1.00 93.88 108 PRO A CA 1
ATOM 830 C C . PRO A 1 108 ? -11.591 0.554 13.397 1.00 93.88 108 PRO A C 1
ATOM 832 O O . PRO A 1 108 ? -10.788 -0.291 12.999 1.00 93.88 108 PRO A O 1
ATOM 835 N N . VAL A 1 109 ? -11.198 1.729 13.889 1.00 94.31 109 VAL A N 1
ATOM 836 C CA . VAL A 1 109 ? -9.782 2.064 14.127 1.00 94.31 109 VAL A CA 1
ATOM 837 C C . VAL A 1 109 ? -9.151 1.096 15.126 1.00 94.31 109 VAL A C 1
ATOM 839 O O . VAL A 1 109 ? -9.845 0.502 15.959 1.00 94.31 109 VAL A O 1
ATOM 842 N N . LEU A 1 110 ? -7.838 0.904 15.023 1.00 91.81 110 LEU A N 1
ATOM 843 C CA . LEU A 1 110 ? -7.135 0.048 15.973 1.00 91.81 110 LEU A CA 1
ATOM 844 C C . LEU A 1 110 ? -7.022 0.755 17.321 1.00 91.81 110 LEU A C 1
ATOM 846 O O . LEU A 1 110 ? -6.845 1.968 17.396 1.00 91.81 110 LEU A O 1
ATOM 850 N N . GLN A 1 111 ? -7.147 -0.028 18.385 1.00 87.75 111 GLN A N 1
ATOM 851 C CA . GLN A 1 111 ? -6.936 0.432 19.751 1.00 87.75 111 GLN A CA 1
ATOM 852 C C . GLN A 1 111 ? -5.496 0.106 20.177 1.00 87.75 111 GLN A C 1
ATOM 854 O O . GLN A 1 111 ? -4.939 -0.860 19.649 1.00 87.75 111 GLN A O 1
ATOM 859 N N . PRO A 1 112 ? -4.919 0.827 21.156 1.00 81.62 112 PRO A N 1
ATOM 860 C CA . PRO A 1 112 ? -3.553 0.592 21.642 1.00 81.62 112 PRO A CA 1
ATOM 861 C C . PRO A 1 112 ? -3.246 -0.867 21.983 1.00 81.62 112 PRO A C 1
ATOM 863 O O . PRO A 1 112 ? -2.158 -1.366 21.732 1.00 81.62 112 PRO A O 1
ATOM 866 N N . TYR A 1 113 ? -4.241 -1.573 22.512 1.00 74.12 113 TYR A N 1
ATOM 867 C CA . TYR A 1 113 ? -4.131 -2.960 22.952 1.00 74.12 113 TYR A CA 1
ATOM 868 C C . TYR A 1 113 ? -4.574 -3.984 21.895 1.00 74.12 113 TYR A C 1
ATOM 870 O O . TYR A 1 113 ? -4.575 -5.181 22.165 1.00 74.12 113 TYR A O 1
ATOM 878 N N . ALA A 1 114 ? -4.964 -3.552 20.691 1.00 69.75 114 ALA A N 1
ATOM 879 C CA . ALA A 1 114 ? -5.472 -4.448 19.648 1.00 69.75 114 ALA A CA 1
AT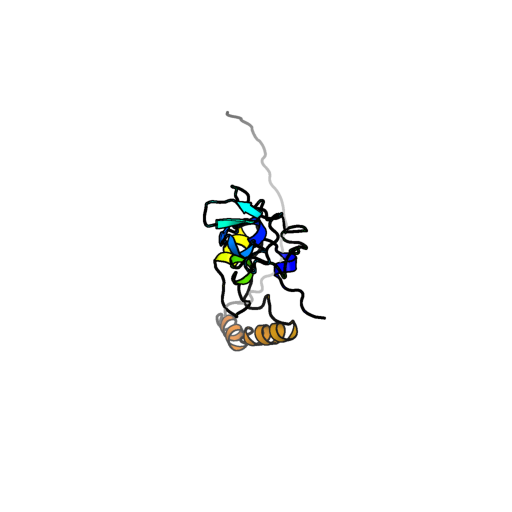OM 880 C C . ALA A 1 114 ? -4.393 -5.365 19.042 1.00 69.75 114 ALA A C 1
ATOM 882 O O . ALA A 1 114 ? -4.740 -6.337 18.373 1.00 69.75 114 ALA A O 1
ATOM 883 N N . LEU A 1 115 ? -3.112 -5.048 19.259 1.00 69.25 115 LEU A N 1
ATOM 884 C CA . LEU A 1 115 ? -1.957 -5.809 18.768 1.00 69.25 115 LEU A CA 1
ATOM 885 C C . LEU A 1 115 ? -1.176 -6.512 19.881 1.00 69.25 115 LEU A C 1
ATOM 887 O O . LEU A 1 115 ? -0.192 -7.192 19.599 1.00 69.25 115 LEU A O 1
ATOM 891 N N . LEU A 1 116 ? -1.608 -6.360 21.135 1.00 67.50 116 LEU A N 1
ATOM 892 C CA . LEU A 1 116 ? -0.940 -6.987 22.264 1.00 67.50 116 LEU A CA 1
ATOM 893 C C . LEU A 1 116 ? -1.284 -8.484 22.346 1.00 67.50 116 LEU A C 1
ATOM 895 O O . LEU A 1 116 ? -2.410 -8.881 22.025 1.00 67.50 116 LEU A O 1
ATOM 899 N N . PRO A 1 117 ? -0.347 -9.326 22.816 1.00 66.06 117 PRO A N 1
ATOM 900 C CA . PRO A 1 117 ? -0.649 -10.690 23.223 1.00 66.06 117 PRO A CA 1
ATOM 901 C C . PRO A 1 117 ? -1.777 -10.723 24.272 1.00 66.06 117 PRO A C 1
ATOM 903 O O . PRO A 1 117 ? -1.860 -9.807 25.099 1.00 66.06 117 PRO A O 1
ATOM 906 N N . PRO A 1 118 ? -2.630 -11.768 24.296 1.00 67.50 118 PRO A N 1
ATOM 907 C CA . PRO A 1 118 ? -3.742 -11.875 25.245 1.00 67.50 118 PRO A CA 1
ATOM 908 C C . PRO A 1 118 ? -3.350 -11.656 26.712 1.00 67.50 118 PRO A C 1
ATOM 910 O O . PRO A 1 118 ? -4.105 -11.038 27.461 1.00 67.50 118 PRO A O 1
ATOM 913 N N . GLU A 1 119 ? -2.168 -12.121 27.113 1.00 72.06 119 GLU A N 1
ATOM 914 C CA . GLU A 1 119 ? -1.612 -11.953 28.455 1.00 72.06 119 GLU A CA 1
ATOM 915 C C . GLU A 1 119 ? -1.387 -10.478 28.837 1.00 72.06 119 GLU A C 1
ATOM 917 O O . GLU A 1 119 ? -1.761 -10.068 29.933 1.00 72.06 119 GLU A O 1
ATOM 922 N N . GLN A 1 120 ? -0.889 -9.653 27.913 1.00 68.69 120 GLN A N 1
ATOM 923 C CA . GLN A 1 120 ? -0.619 -8.227 28.150 1.00 68.69 120 GLN A CA 1
ATOM 924 C C . GLN A 1 120 ? -1.903 -7.384 28.125 1.00 68.69 120 GLN A C 1
ATOM 926 O O . GLN A 1 120 ? -1.998 -6.349 28.784 1.00 68.69 120 GLN A O 1
ATOM 931 N N . ILE A 1 121 ? -2.935 -7.843 27.407 1.00 69.38 121 ILE A N 1
ATOM 932 C CA . ILE A 1 121 ? -4.256 -7.198 27.417 1.00 69.38 121 ILE A CA 1
ATOM 933 C C . ILE A 1 121 ? -4.888 -7.277 28.814 1.00 69.38 121 ILE A C 1
ATOM 935 O O . ILE A 1 121 ? -5.545 -6.325 29.243 1.00 69.38 121 ILE A O 1
ATOM 939 N N . ILE A 1 122 ? -4.720 -8.403 29.519 1.00 70.06 122 ILE A N 1
ATOM 940 C CA . ILE A 1 122 ? -5.276 -8.591 30.867 1.00 70.06 122 ILE A CA 1
ATOM 941 C C . ILE A 1 122 ? -4.616 -7.624 31.850 1.00 70.06 122 ILE A C 1
ATOM 943 O O . ILE A 1 122 ? -5.333 -6.930 32.567 1.00 70.06 122 ILE A O 1
ATOM 947 N N . GLU A 1 123 ? -3.285 -7.539 31.853 1.00 66.06 123 GLU A N 1
ATOM 948 C CA . GLU A 1 123 ? -2.537 -6.636 32.739 1.00 66.06 123 GLU A CA 1
ATOM 949 C C . GLU A 1 123 ? -2.954 -5.177 32.538 1.00 66.06 123 GLU A C 1
ATOM 951 O O . GLU A 1 123 ? -3.401 -4.533 33.487 1.00 66.06 123 GLU A O 1
ATOM 956 N N . HIS A 1 124 ? -2.963 -4.687 31.296 1.00 67.31 124 HIS A N 1
ATOM 957 C CA . HIS A 1 124 ? -3.415 -3.321 31.021 1.00 67.31 124 HIS A CA 1
ATOM 958 C C . HIS A 1 124 ? -4.880 -3.079 31.387 1.00 67.31 124 HIS A C 1
ATOM 960 O O . HIS A 1 124 ? -5.232 -1.994 31.855 1.00 67.31 124 HIS A O 1
ATOM 966 N N . ARG A 1 125 ? -5.763 -4.069 31.204 1.00 65.69 125 ARG A N 1
ATOM 967 C CA . ARG A 1 125 ? -7.158 -3.935 31.641 1.00 65.69 125 ARG A CA 1
ATOM 968 C C . ARG A 1 125 ? -7.246 -3.795 33.161 1.00 65.69 125 ARG A C 1
ATOM 970 O O . ARG A 1 125 ? -8.079 -3.027 33.624 1.00 65.69 125 ARG A O 1
ATOM 977 N N . LEU A 1 126 ? -6.418 -4.507 33.925 1.00 65.81 126 LEU A N 1
ATOM 978 C CA . LEU A 1 126 ? -6.384 -4.405 35.387 1.00 65.81 126 LEU A CA 1
ATOM 979 C C . LEU A 1 126 ? -5.814 -3.060 35.855 1.00 65.81 126 LEU A C 1
ATOM 981 O O . LEU A 1 126 ? -6.358 -2.477 36.787 1.00 65.81 126 LEU A O 1
ATOM 985 N N . GLU A 1 127 ? -4.794 -2.531 35.178 1.00 62.66 127 GLU A N 1
ATOM 986 C CA . GLU A 1 127 ? -4.230 -1.203 35.464 1.00 62.66 127 GLU A CA 1
ATOM 987 C C . GLU A 1 127 ? -5.225 -0.062 35.210 1.00 62.66 127 GLU A C 1
ATOM 989 O O . GLU A 1 127 ? -5.233 0.927 35.938 1.00 62.66 127 GLU A O 1
ATOM 994 N N . GLN A 1 128 ? -6.089 -0.190 34.196 1.00 61.56 128 GLN A N 1
ATOM 995 C CA . GLN A 1 128 ? -7.108 0.823 33.896 1.00 61.56 128 GLN A CA 1
ATOM 996 C C . GLN A 1 128 ? -8.370 0.720 34.765 1.00 61.56 128 GLN A C 1
ATOM 998 O O . GLN A 1 128 ? -9.189 1.642 34.768 1.00 61.56 128 GLN A O 1
ATOM 1003 N N . VAL A 1 129 ? -8.538 -0.359 35.537 1.00 60.72 129 VAL A N 1
ATOM 1004 C CA . VAL A 1 129 ? -9.577 -0.450 36.574 1.00 60.72 129 VAL A CA 1
ATOM 1005 C C . VAL A 1 129 ? -9.022 0.184 37.846 1.00 60.72 129 VAL A C 1
ATOM 1007 O O . VAL A 1 129 ? -8.624 -0.491 38.787 1.00 60.72 129 VAL A O 1
ATOM 1010 N N . ASP A 1 130 ? -8.988 1.512 37.856 1.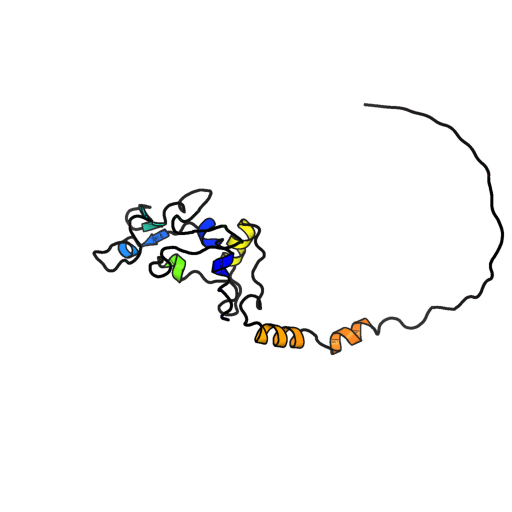00 58.72 130 ASP A N 1
ATOM 1011 C CA . ASP A 1 130 ? -8.526 2.327 38.976 1.00 58.72 130 ASP A CA 1
ATOM 1012 C C . ASP A 1 130 ? -9.509 2.153 40.167 1.00 58.72 130 ASP A C 1
ATOM 1014 O O . ASP A 1 130 ? -10.620 2.707 40.138 1.00 58.72 130 ASP A O 1
ATOM 1018 N N . PRO A 1 131 ? -9.183 1.388 41.236 1.00 56.69 131 PRO A N 1
ATOM 1019 C CA . PRO A 1 131 ? -10.150 1.064 42.296 1.00 56.69 131 PRO A CA 1
ATOM 1020 C C . PRO A 1 131 ? -10.618 2.319 43.046 1.00 56.69 131 PRO A C 1
ATOM 1022 O O . PRO A 1 131 ? -11.711 2.364 43.614 1.00 56.69 131 PRO A O 1
ATOM 1025 N N . VAL A 1 132 ? -9.785 3.363 43.026 1.00 55.22 132 VAL A N 1
ATOM 1026 C CA . VAL A 1 132 ? -9.982 4.624 43.744 1.00 55.22 132 VAL A CA 1
ATOM 1027 C C . VAL A 1 132 ? -10.995 5.537 43.040 1.00 55.22 132 VAL A C 1
ATOM 1029 O O . VAL A 1 132 ? -11.694 6.295 43.717 1.00 55.22 132 VAL A O 1
ATOM 1032 N N . GLN A 1 133 ? -11.138 5.466 41.711 1.00 55.56 133 GLN A N 1
ATOM 1033 C CA . GLN A 1 133 ? -12.118 6.292 40.986 1.00 55.56 133 GLN A CA 1
ATOM 1034 C C . GLN A 1 133 ? -13.550 5.777 41.161 1.00 55.56 133 GLN A C 1
ATOM 1036 O O . GLN A 1 133 ? -14.473 6.577 41.301 1.00 55.56 133 GLN A O 1
ATOM 1041 N N . ASN A 1 134 ? -13.731 4.458 41.273 1.00 50.94 134 ASN A N 1
ATOM 1042 C CA . ASN A 1 134 ? -15.048 3.837 41.450 1.00 50.94 134 ASN A CA 1
ATOM 1043 C C . ASN A 1 134 ? -15.639 4.045 42.868 1.00 50.94 134 ASN A C 1
ATOM 1045 O O . ASN A 1 134 ? -16.844 3.921 43.084 1.00 50.94 134 ASN A O 1
ATOM 1049 N N . LEU A 1 135 ? -14.801 4.411 43.848 1.00 54.03 135 LEU A N 1
ATOM 1050 C CA . LEU A 1 135 ? -15.225 4.815 45.198 1.00 54.03 135 LEU A CA 1
ATOM 1051 C C . LEU A 1 135 ? -15.685 6.281 45.273 1.00 54.03 135 LEU A C 1
ATOM 1053 O O . LEU A 1 135 ? -16.489 6.624 46.143 1.00 54.03 135 LEU A O 1
ATOM 1057 N N . LYS A 1 136 ? -15.206 7.155 44.377 1.00 47.22 136 LYS A N 1
ATOM 1058 C CA . LYS A 1 136 ? -15.568 8.584 44.375 1.00 47.22 136 LYS A CA 1
ATOM 1059 C C . LYS A 1 136 ? -16.954 8.837 43.777 1.00 47.22 136 LYS A C 1
ATOM 1061 O O . LYS A 1 136 ? -17.648 9.730 44.246 1.00 47.22 136 LYS A O 1
ATOM 1066 N N . THR A 1 137 ? -17.399 8.013 42.831 1.00 48.94 137 THR A N 1
ATOM 1067 C CA . THR A 1 137 ? -18.738 8.089 42.215 1.00 48.94 137 THR A CA 1
ATOM 1068 C C . THR A 1 137 ? -19.871 7.540 43.088 1.00 48.94 137 THR A C 1
ATOM 1070 O O . THR A 1 137 ? -21.030 7.817 42.802 1.00 48.94 137 THR A O 1
ATOM 1073 N N . ARG A 1 138 ? -19.578 6.816 44.181 1.00 51.00 138 ARG A N 1
ATOM 1074 C CA . ARG A 1 138 ? -20.593 6.355 45.157 1.00 51.00 138 ARG A CA 1
ATOM 1075 C C . ARG A 1 138 ? -20.767 7.267 46.377 1.00 51.00 138 ARG A C 1
ATOM 1077 O 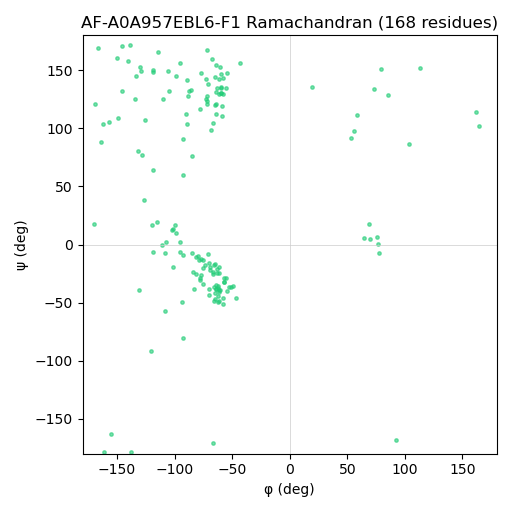O . ARG A 1 138 ? -21.654 7.013 47.183 1.00 51.00 138 ARG A O 1
ATOM 1084 N N . ARG A 1 139 ? -19.933 8.300 46.552 1.00 47.97 139 ARG A N 1
ATOM 1085 C CA . ARG A 1 139 ? -19.898 9.124 47.780 1.00 47.97 139 ARG A CA 1
ATOM 1086 C C . ARG A 1 139 ? -20.658 10.451 47.707 1.00 47.97 139 ARG A C 1
ATOM 1088 O O . ARG A 1 139 ? -20.549 11.249 48.631 1.00 47.97 139 ARG A O 1
ATOM 1095 N N . SER A 1 140 ? -21.438 10.686 46.657 1.00 48.00 140 SER A N 1
ATOM 1096 C CA . SER A 1 140 ? -22.237 11.905 46.499 1.00 48.00 140 SER A CA 1
ATOM 1097 C C . SER A 1 140 ? -23.735 11.610 46.420 1.00 48.00 140 SER A C 1
ATOM 1099 O O . SER A 1 140 ? -24.337 11.870 45.389 1.00 48.00 140 SER A O 1
ATOM 1101 N N . GLN A 1 141 ? -24.316 11.075 47.498 1.00 47.12 141 GLN A N 1
ATOM 1102 C CA . GLN A 1 141 ? -25.685 11.383 47.944 1.00 47.12 141 GLN A CA 1
ATOM 1103 C C . GLN A 1 141 ? -25.793 11.068 49.448 1.00 47.12 141 GLN A C 1
ATOM 1105 O O . GLN A 1 141 ? -25.806 9.892 49.810 1.00 47.12 141 GLN A O 1
ATOM 1110 N N . PRO A 1 142 ? -25.829 12.075 50.335 1.00 45.53 142 PRO A N 1
ATOM 1111 C CA . PRO A 1 142 ? -26.386 11.921 51.668 1.00 45.53 142 PRO A CA 1
ATOM 1112 C C . PRO A 1 142 ? -27.896 12.226 51.640 1.00 45.53 142 PRO A C 1
ATOM 1114 O O . PRO A 1 142 ? -28.311 13.260 51.127 1.00 45.53 142 PRO A O 1
ATOM 1117 N N . ASP A 1 143 ? -28.665 11.280 52.179 1.00 48.47 143 ASP A N 1
ATOM 1118 C CA . ASP A 1 143 ? -29.922 11.444 52.921 1.00 48.47 143 ASP A CA 1
ATOM 1119 C C . ASP A 1 143 ? -31.075 12.256 52.292 1.00 48.47 143 ASP A C 1
ATOM 1121 O O . ASP A 1 143 ? -31.210 13.441 52.567 1.00 48.47 143 ASP A O 1
ATOM 1125 N N . ASP A 1 144 ? -31.986 11.585 51.568 1.00 46.94 144 ASP A N 1
ATOM 1126 C CA . ASP A 1 144 ? -33.441 11.806 51.719 1.00 46.94 144 ASP A CA 1
ATOM 1127 C C . ASP A 1 144 ? -34.251 10.656 51.082 1.00 46.94 144 ASP A C 1
ATOM 1129 O O . ASP A 1 144 ? -34.613 10.687 49.907 1.00 46.94 144 ASP A O 1
ATOM 1133 N N . VAL A 1 145 ? -34.524 9.594 51.844 1.00 42.50 145 VAL A N 1
ATOM 1134 C CA . VAL A 1 145 ? -35.706 8.754 51.589 1.00 42.50 145 VAL A CA 1
ATOM 1135 C C . VAL A 1 145 ? -36.398 8.560 52.928 1.00 42.50 145 VAL A C 1
ATOM 1137 O O . VAL A 1 145 ? -36.221 7.560 53.624 1.00 42.50 145 VAL A O 1
ATOM 1140 N N . SER A 1 146 ? -37.164 9.576 53.309 1.00 44.66 146 SER A N 1
ATOM 1141 C CA . SER A 1 146 ? -38.185 9.450 54.339 1.00 44.66 146 SER A CA 1
ATOM 1142 C C . SER A 1 146 ? -39.194 8.381 53.906 1.00 44.66 146 SER A C 1
ATOM 1144 O O . SER A 1 146 ? -39.946 8.559 52.949 1.00 44.66 146 SER A O 1
ATOM 1146 N N . ILE A 1 147 ? -39.185 7.248 54.608 1.00 43.34 147 ILE A N 1
ATOM 1147 C CA . ILE A 1 147 ? -40.193 6.190 54.507 1.00 43.34 147 ILE A CA 1
ATOM 1148 C C . ILE A 1 147 ? -41.498 6.747 55.083 1.00 43.34 147 ILE A C 1
ATOM 1150 O O . ILE A 1 147 ? -41.692 6.789 56.297 1.00 43.34 147 ILE A O 1
ATOM 1154 N N . GLY A 1 148 ? -42.381 7.206 54.201 1.00 34.16 148 GLY A N 1
ATOM 1155 C CA . GLY A 1 148 ? -43.774 7.494 54.517 1.00 34.16 148 GLY A CA 1
ATOM 1156 C C . GLY A 1 148 ? -44.620 6.247 54.292 1.00 34.16 148 GLY A C 1
ATOM 1157 O O . GLY A 1 148 ? -44.904 5.891 53.154 1.00 34.16 148 GLY A O 1
ATOM 1158 N N . MET A 1 149 ? -45.004 5.584 55.382 1.00 41.72 149 MET A N 1
ATOM 1159 C CA . MET A 1 149 ? -46.125 4.644 55.410 1.00 41.72 149 MET A CA 1
ATOM 1160 C C . MET A 1 149 ? -47.413 5.418 55.121 1.00 41.72 149 MET A C 1
ATOM 1162 O O . MET A 1 149 ? -47.742 6.310 55.899 1.00 41.72 149 MET A O 1
ATOM 1166 N N . VAL A 1 150 ? -48.144 5.064 54.065 1.00 39.47 150 VAL A N 1
ATOM 1167 C CA . VAL A 1 150 ? -49.594 5.293 53.985 1.00 39.47 150 VAL A CA 1
ATOM 1168 C C . VAL A 1 150 ? -50.255 4.158 53.206 1.00 39.47 150 VAL A C 1
ATOM 1170 O O . VAL A 1 150 ? -49.768 3.729 52.161 1.00 39.47 150 VAL A O 1
ATOM 1173 N N . ASP A 1 151 ? -51.327 3.665 53.809 1.00 35.00 151 ASP A N 1
ATOM 1174 C CA . ASP A 1 151 ? -52.160 2.525 53.455 1.00 35.00 151 ASP A CA 1
ATOM 1175 C C . ASP A 1 151 ? -52.841 2.615 52.068 1.00 35.00 151 ASP A C 1
ATOM 1177 O O . ASP A 1 151 ? -53.255 3.680 51.614 1.00 35.00 151 ASP A O 1
ATOM 1181 N N . GLU A 1 152 ? -53.010 1.454 51.426 1.00 39.91 152 GLU A N 1
ATOM 1182 C CA . GLU A 1 152 ? -54.124 1.154 50.503 1.00 39.91 152 GLU A CA 1
ATOM 1183 C C . GLU A 1 152 ? -55.434 0.990 51.318 1.00 39.91 152 GLU A C 1
ATOM 1185 O O . GLU A 1 152 ? -55.326 0.735 52.520 1.00 39.91 152 GLU A O 1
ATOM 1190 N N . PRO A 1 153 ? -56.663 0.959 50.748 1.00 54.66 153 PRO A N 1
ATOM 1191 C CA . PRO A 1 153 ? -57.088 1.120 49.343 1.00 54.66 153 PRO A CA 1
ATOM 1192 C C . PRO A 1 153 ? -58.376 1.984 49.169 1.00 54.66 153 PRO A C 1
ATOM 1194 O O . PRO A 1 153 ? -59.075 2.234 50.140 1.00 54.66 153 PRO A O 1
ATOM 1197 N N . GLU A 1 154 ? -58.777 2.352 47.938 1.00 36.50 154 GLU A N 1
ATOM 1198 C CA . GLU A 1 154 ? -60.204 2.304 47.517 1.00 36.50 154 GLU A CA 1
ATOM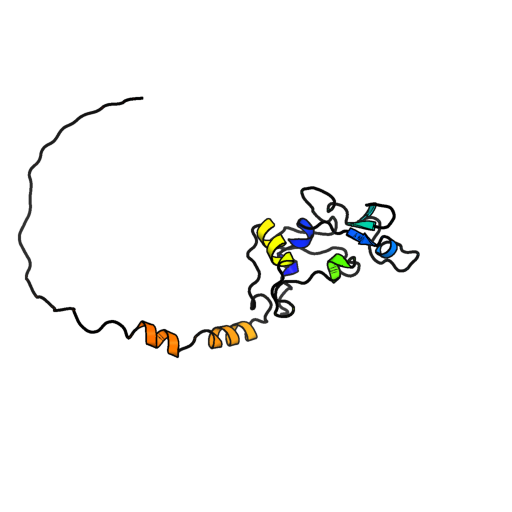 1199 C C . GLU A 1 154 ? -60.429 2.518 45.997 1.00 36.50 154 GLU A C 1
ATOM 1201 O O . GLU A 1 154 ? -60.042 3.517 45.402 1.00 36.50 154 GLU A O 1
ATOM 1206 N N . GLN A 1 155 ? -61.040 1.483 45.410 1.00 37.31 155 GLN A N 1
ATOM 1207 C CA . GLN A 1 155 ? -61.979 1.335 44.280 1.00 37.31 155 GLN A CA 1
ATOM 1208 C C . GLN A 1 155 ? -62.195 2.406 43.174 1.00 37.31 155 GLN A C 1
ATOM 1210 O O . GLN A 1 155 ? -62.462 3.579 43.395 1.00 37.31 155 GLN A O 1
ATOM 1215 N N . SER A 1 156 ? -62.231 1.869 41.943 1.00 37.12 156 SER A N 1
ATOM 1216 C CA . SER A 1 156 ? -62.773 2.376 40.657 1.00 37.12 156 SER A CA 1
ATOM 1217 C C . SER A 1 156 ? -64.321 2.521 40.633 1.00 37.12 156 SER A C 1
ATOM 1219 O O . SER A 1 156 ? -64.912 2.125 41.637 1.00 37.12 156 SER A O 1
ATOM 1221 N N . PRO A 1 157 ? -65.039 2.791 39.501 1.00 52.75 157 PRO A N 1
ATOM 1222 C CA . PRO A 1 157 ? -64.670 3.285 38.151 1.00 52.75 157 PRO A CA 1
ATOM 1223 C C . PRO A 1 157 ? -65.640 4.364 37.549 1.00 52.75 157 PRO A C 1
ATOM 1225 O O . PRO A 1 157 ? -66.684 4.658 38.112 1.00 52.75 157 PRO A O 1
ATOM 1228 N N . ALA A 1 158 ? -65.323 4.789 36.311 1.00 38.44 158 ALA A N 1
ATOM 1229 C CA . ALA A 1 158 ? -66.223 5.157 35.189 1.00 38.44 158 ALA A CA 1
ATOM 1230 C C . ALA A 1 158 ? -66.816 6.582 35.059 1.00 38.44 158 ALA A C 1
ATOM 1232 O O . ALA A 1 158 ? -67.429 7.095 35.981 1.00 38.44 158 ALA A O 1
ATOM 1233 N N . GLU A 1 159 ? -66.640 7.151 33.850 1.00 44.66 159 GLU A N 1
ATOM 1234 C CA . GLU A 1 159 ? -67.597 7.859 32.950 1.00 44.66 159 GLU A CA 1
ATOM 1235 C C . GLU A 1 159 ? -66.745 8.630 31.904 1.00 44.66 159 GLU A C 1
ATOM 1237 O O . GLU A 1 159 ? -65.930 9.469 32.274 1.00 44.66 159 GLU A O 1
ATOM 1242 N N . GLU A 1 160 ? -66.581 8.175 30.654 1.00 41.94 160 GLU A N 1
ATOM 1243 C CA . GLU A 1 160 ? -67.489 8.204 29.480 1.00 41.94 160 GLU A CA 1
ATOM 1244 C C . GLU A 1 160 ? -67.525 9.573 28.750 1.00 41.94 160 GLU A C 1
ATOM 1246 O O . GLU A 1 160 ? -67.285 10.611 29.362 1.00 41.94 160 GLU A O 1
ATOM 1251 N N . ASN A 1 161 ? -67.791 9.526 27.430 1.00 46.59 161 ASN A N 1
ATOM 1252 C CA . ASN A 1 161 ? -67.803 10.564 26.367 1.00 46.59 161 ASN A CA 1
ATOM 1253 C C . ASN A 1 161 ? -66.551 10.496 25.463 1.00 46.59 161 ASN A C 1
ATOM 1255 O O . ASN A 1 161 ? -65.495 11.021 25.807 1.00 46.59 161 ASN A O 1
ATOM 1259 N N . ASP A 1 162 ? -66.503 9.692 24.397 1.00 41.00 162 ASP A N 1
ATOM 1260 C CA . ASP A 1 162 ? -67.337 9.590 23.176 1.00 41.00 162 ASP A CA 1
ATOM 1261 C C . ASP A 1 162 ? -67.148 10.722 22.144 1.00 41.00 162 ASP A C 1
ATOM 1263 O O . ASP A 1 162 ? -67.146 11.904 22.478 1.00 41.00 162 ASP A O 1
ATOM 1267 N N . ALA A 1 163 ? -67.035 10.259 20.892 1.00 45.12 163 ALA A N 1
ATOM 1268 C CA . ALA A 1 163 ? -67.185 10.909 19.589 1.00 45.12 163 ALA A CA 1
ATOM 1269 C C . ALA A 1 163 ? -66.275 12.108 19.265 1.00 45.12 163 ALA A C 1
ATOM 1271 O O . ALA A 1 163 ? -66.383 13.191 19.823 1.00 45.12 163 ALA A O 1
ATOM 1272 N N . GLY A 1 164 ? -65.345 11.957 18.319 1.00 40.75 164 GLY A N 1
ATOM 1273 C CA . GLY A 1 164 ? -65.621 12.178 16.887 1.00 40.75 164 GLY A CA 1
ATOM 1274 C C . GLY A 1 164 ? -64.815 13.419 16.460 1.00 40.75 164 GLY A C 1
ATOM 1275 O O . GLY A 1 164 ? -64.489 14.253 17.289 1.00 40.75 164 GLY A O 1
ATOM 1276 N N . GLU A 1 165 ? -64.361 13.657 15.241 1.00 47.06 165 GLU A N 1
ATOM 1277 C CA . GLU A 1 165 ? -64.584 13.074 13.935 1.00 47.06 165 GLU A CA 1
ATOM 1278 C C . GLU A 1 165 ? -63.462 13.619 13.016 1.00 47.06 165 GLU A C 1
ATOM 1280 O O . GLU A 1 165 ? -62.703 14.519 13.372 1.00 47.06 165 GLU A O 1
ATOM 1285 N N . SER A 1 166 ? -63.363 13.020 11.838 1.00 47.31 166 SER A N 1
ATOM 1286 C CA . SER A 1 166 ? -62.448 13.246 10.718 1.00 47.31 166 SER A CA 1
ATOM 1287 C C . SER A 1 166 ? -62.129 14.688 10.285 1.00 47.31 166 SER A C 1
ATOM 1289 O O . SER A 1 166 ? -62.980 15.565 10.372 1.00 47.31 166 SER A O 1
ATOM 1291 N N . ALA A 1 167 ? -60.964 14.849 9.638 1.00 46.25 167 ALA A N 1
ATOM 1292 C CA . ALA A 1 167 ? -60.761 15.391 8.272 1.00 46.25 167 ALA A CA 1
ATOM 1293 C C . ALA A 1 167 ? -59.279 15.820 8.131 1.00 46.25 167 ALA A C 1
ATOM 1295 O O . ALA A 1 167 ? -58.780 16.612 8.917 1.00 46.25 167 ALA A O 1
ATOM 1296 N N . ALA A 1 168 ? -58.452 15.196 7.289 1.00 45.41 168 ALA A N 1
ATOM 1297 C CA . ALA A 1 168 ? -58.370 15.404 5.839 1.00 45.41 168 ALA A CA 1
ATOM 1298 C C . ALA A 1 168 ? -58.118 16.873 5.438 1.00 45.41 168 ALA A C 1
ATOM 1300 O O . ALA A 1 168 ? -59.059 17.646 5.311 1.00 45.41 168 ALA A O 1
ATOM 1301 N N . TYR A 1 169 ? -56.856 17.215 5.160 1.00 50.62 169 TYR A N 1
ATOM 1302 C CA . TYR A 1 169 ? -56.449 18.189 4.134 1.00 50.62 169 TYR A CA 1
ATOM 1303 C C . TYR A 1 169 ? -54.953 17.948 3.838 1.00 50.62 169 TYR A C 1
ATOM 1305 O O . TYR A 1 169 ? -54.147 17.978 4.762 1.00 50.62 169 TYR A O 1
ATOM 1313 N N . SER A 1 170 ? -54.659 17.310 2.698 1.00 51.88 170 SER A N 1
ATOM 1314 C CA . SER A 1 170 ? -54.003 17.892 1.502 1.00 51.88 170 SER A CA 1
ATOM 1315 C C . SER A 1 170 ? -52.552 18.310 1.710 1.00 51.88 170 SER A C 1
ATOM 1317 O O . SER A 1 170 ? -52.322 19.308 2.421 1.00 51.88 170 SER A O 1
#

Secondary structure (DSSP, 8-state):
-PPPPTHHHH-TGGGTS--EEEGGGG-TTTT--S-GGGEEE-SSSEEEETT-SSSS---TTEEEETTTEEEETTGGG--HHHHS-PPTTTTSS--HHHHHHHHHTTPPPPPTTTTS-HHHHHHHHHHHS-HHHHHHTTS-------------------------------

Foldseek 3Di:
DDDDDCCQQACLLQFPAWAKAFPVLCPVVRPHLAPPVQWDDPDDGIITGPQQPDPGRHGPQWDDDGRGGIDGVSQVRDGPCVVVDDAALPVLHGDPSNCVSCVVVVHHGDDNCNNPDPVVSVVVVVVVPPVVVVVVVVPPDDDDDDDDDDDDDDDDDDDDDDDDDDDDDD

pLDDT: mean 79.54, std 21.84, range [34.16, 98.56]

Nearest PDB structures (foldseek):
  4ahs-assembly1_B  TM=3.682E-01  e=8.854E+00  Human immunodeficiency virus

Mean predicted aligned error: 14.28 Å